Protein AF-A0A2S9FY55-F1 (afdb_monomer_lite)

Secondary structure (DSSP, 8-state):
--EEEEEE--SSSHHHHHHHHHHHHHHHTT-EEEEEEPPP-S-GGGGTT-HHHHHHHHHHTTSPPP-HHHHHT-SEEE-

pLDDT: mean 98.09, std 1.77, range [83.31, 98.88]

Radius of gyration: 13.45 Å; chains: 1; bounding box: 26×22×38 Å

Structure (mmCIF, N/CA/C/O backbone):
data_AF-A0A2S9FY55-F1
#
_entry.id   AF-A0A2S9FY55-F1
#
loop_
_atom_site.group_PDB
_atom_site.id
_atom_site.type_symbol
_atom_site.label_atom_id
_atom_site.label_alt_id
_atom_site.label_comp_id
_atom_site.label_asym_id
_atom_site.label_entity_id
_atom_site.label_seq_id
_atom_site.pdbx_PDB_ins_code
_atom_site.Cartn_x
_atom_site.Cartn_y
_atom_site.Cartn_z
_atom_site.occupancy
_atom_site.B_iso_or_equiv
_atom_site.auth_seq_id
_atom_site.auth_comp_id
_atom_site.auth_asym_id
_atom_site.auth_atom_id
_atom_site.pdbx_PDB_model_num
ATOM 1 N N . MET A 1 1 ? -9.918 -1.760 19.119 1.00 83.31 1 MET A N 1
ATOM 2 C CA . MET A 1 1 ? -9.092 -1.121 18.079 1.00 83.31 1 MET A CA 1
ATOM 3 C C . MET A 1 1 ? -9.690 -1.534 16.751 1.00 83.31 1 MET A C 1
ATOM 5 O O . MET A 1 1 ? -9.833 -2.735 16.562 1.00 83.31 1 MET A O 1
ATOM 9 N N . THR A 1 2 ? -10.118 -0.597 15.906 1.00 97.81 2 THR A N 1
ATOM 10 C CA . THR A 1 2 ? -10.639 -0.936 14.570 1.00 97.81 2 THR A CA 1
ATOM 11 C C . THR A 1 2 ? -9.479 -1.359 13.680 1.00 97.81 2 THR A C 1
ATOM 13 O O . THR A 1 2 ? -8.461 -0.667 13.645 1.00 97.81 2 THR A O 1
ATOM 16 N N . LYS A 1 3 ? -9.621 -2.474 12.970 1.00 98.81 3 LYS A N 1
ATOM 17 C CA . LYS A 1 3 ? -8.626 -2.986 12.027 1.00 98.81 3 LYS A CA 1
ATOM 18 C C . LYS A 1 3 ? -8.920 -2.475 10.624 1.00 98.81 3 LYS A C 1
ATOM 20 O O . LYS A 1 3 ? -9.983 -2.759 10.074 1.00 98.81 3 LYS A O 1
ATOM 25 N N . LEU A 1 4 ? -7.982 -1.740 10.039 1.00 98.88 4 LEU A N 1
ATOM 26 C CA . LEU A 1 4 ? -8.089 -1.203 8.685 1.00 98.88 4 LEU A CA 1
ATOM 27 C C . LEU A 1 4 ? -7.049 -1.852 7.771 1.00 98.88 4 LEU A C 1
ATOM 29 O O . LEU A 1 4 ? -5.851 -1.796 8.046 1.00 98.88 4 LEU A O 1
ATOM 33 N N . SER A 1 5 ? -7.500 -2.409 6.649 1.00 98.81 5 SER A N 1
ATOM 34 C CA . SER A 1 5 ? -6.613 -2.826 5.561 1.00 98.81 5 SER A CA 1
ATOM 35 C C . SER A 1 5 ? -6.624 -1.780 4.448 1.00 98.81 5 SER A C 1
ATOM 37 O O . SER A 1 5 ? -7.683 -1.421 3.935 1.00 98.81 5 SER A O 1
ATOM 39 N N . VAL A 1 6 ? -5.446 -1.276 4.089 1.00 98.81 6 VAL A N 1
ATOM 40 C CA . VAL A 1 6 ? -5.223 -0.384 2.948 1.00 98.81 6 VAL A CA 1
ATOM 41 C C . VAL A 1 6 ? -4.500 -1.194 1.883 1.00 98.81 6 VAL A C 1
ATOM 43 O O . VAL A 1 6 ? -3.293 -1.435 1.976 1.00 98.81 6 VAL A O 1
ATOM 46 N N . ILE A 1 7 ? -5.252 -1.643 0.887 1.00 98.81 7 ILE A N 1
ATOM 47 C CA . ILE A 1 7 ? -4.744 -2.401 -0.251 1.00 98.81 7 ILE A CA 1
ATOM 48 C C . ILE A 1 7 ? -4.571 -1.414 -1.397 1.00 98.81 7 ILE A C 1
ATOM 50 O O . ILE A 1 7 ? -5.471 -0.634 -1.656 1.00 98.81 7 ILE A O 1
ATOM 54 N N . TYR A 1 8 ? -3.427 -1.399 -2.075 1.00 98.75 8 TYR A N 1
ATOM 55 C CA . TYR A 1 8 ? -3.209 -0.422 -3.143 1.00 98.75 8 TYR A CA 1
ATOM 56 C C . TYR A 1 8 ? -2.353 -0.977 -4.273 1.00 98.75 8 TYR A C 1
ATOM 58 O O . TYR A 1 8 ? -1.447 -1.776 -4.057 1.00 98.75 8 TYR A O 1
ATOM 66 N N . TYR A 1 9 ? -2.593 -0.494 -5.487 1.00 98.56 9 TYR A N 1
ATOM 67 C CA . TYR A 1 9 ? -1.650 -0.613 -6.594 1.00 98.56 9 TYR A CA 1
ATOM 68 C C . TYR A 1 9 ? -1.087 0.766 -6.934 1.00 98.56 9 TYR A C 1
ATOM 70 O O . TYR A 1 9 ? -1.772 1.785 -6.846 1.00 98.56 9 TYR A O 1
ATOM 78 N N . SER A 1 10 ? 0.179 0.813 -7.327 1.00 98.44 10 SER A N 1
ATOM 79 C CA . SER A 1 10 ? 0.843 2.051 -7.706 1.00 98.44 10 SER A CA 1
ATOM 80 C C . SER A 1 10 ? 1.933 1.721 -8.709 1.00 98.44 10 SER A C 1
ATOM 82 O O . SER A 1 10 ? 2.907 1.069 -8.358 1.00 98.44 10 SER A O 1
ATOM 84 N N . ALA A 1 11 ? 1.780 2.173 -9.953 1.00 98.31 11 ALA A N 1
ATOM 85 C CA . ALA A 1 11 ? 2.845 2.047 -10.942 1.00 98.31 11 ALA A CA 1
ATOM 86 C C . ALA A 1 11 ? 3.977 3.026 -10.601 1.00 98.31 11 ALA A C 1
ATOM 88 O O . ALA A 1 11 ? 5.088 2.623 -10.283 1.00 98.31 11 ALA A O 1
ATOM 89 N N . THR A 1 12 ? 3.675 4.328 -10.570 1.00 98.44 12 THR A N 1
ATOM 90 C CA . THR A 1 12 ? 4.682 5.402 -10.487 1.00 98.44 12 THR A CA 1
ATOM 91 C C . THR A 1 12 ? 4.750 6.107 -9.126 1.00 98.44 12 THR A C 1
ATOM 93 O O . THR A 1 12 ? 5.222 7.238 -9.046 1.00 98.44 12 THR A O 1
ATOM 96 N N . GLY A 1 13 ? 4.224 5.506 -8.057 1.00 98.19 13 GLY A N 1
ATOM 97 C CA . GLY A 1 13 ? 4.401 6.000 -6.683 1.00 98.19 13 GLY A CA 1
ATOM 98 C C . GLY A 1 13 ? 3.289 6.880 -6.105 1.00 98.19 13 GLY A C 1
ATOM 99 O O . GLY A 1 13 ? 3.193 6.983 -4.885 1.00 98.19 13 GLY A O 1
ATOM 100 N N . HIS A 1 14 ? 2.397 7.462 -6.912 1.00 98.50 14 HIS A N 1
ATOM 101 C CA . HIS A 1 14 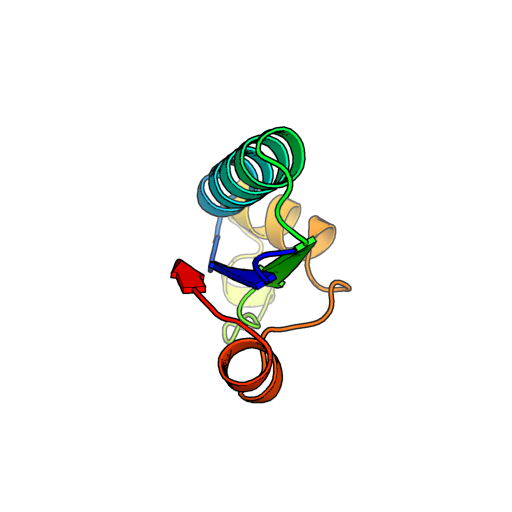? 1.313 8.307 -6.380 1.00 98.50 14 HIS A CA 1
ATOM 102 C C . HIS A 1 14 ? 0.371 7.538 -5.438 1.00 98.50 14 HIS A C 1
ATOM 104 O O . HIS A 1 14 ? 0.066 8.018 -4.346 1.00 98.50 14 HIS A O 1
ATOM 110 N N . GLY A 1 15 ? -0.030 6.320 -5.824 1.00 98.44 15 GLY A N 1
ATOM 111 C CA . GLY A 1 15 ? -0.860 5.447 -4.987 1.00 98.44 15 GLY A CA 1
ATOM 112 C C . GLY A 1 15 ? -0.149 5.039 -3.695 1.00 98.44 15 GLY A C 1
ATOM 113 O O . GLY A 1 15 ? -0.759 5.045 -2.634 1.00 98.44 15 GLY A O 1
ATOM 114 N N . THR A 1 16 ? 1.165 4.802 -3.760 1.00 98.50 16 THR A N 1
ATOM 115 C CA . THR A 1 16 ? 2.017 4.505 -2.596 1.00 98.50 16 THR A CA 1
ATOM 116 C C . THR A 1 16 ? 1.982 5.647 -1.578 1.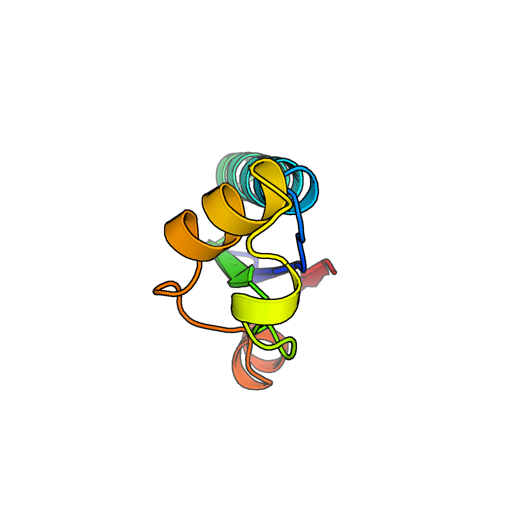00 98.50 16 THR A C 1
ATOM 118 O O . THR A 1 16 ? 1.766 5.427 -0.388 1.00 98.50 16 THR A O 1
ATOM 121 N N . VAL A 1 17 ? 2.139 6.891 -2.044 1.00 98.62 17 VAL A N 1
ATOM 122 C CA . VAL A 1 17 ? 2.079 8.085 -1.184 1.00 98.62 17 VAL A CA 1
ATOM 123 C C . VAL A 1 17 ? 0.688 8.252 -0.571 1.00 98.62 17 VAL A C 1
ATOM 125 O O . VAL A 1 17 ? 0.573 8.536 0.623 1.00 98.62 17 VAL A O 1
ATOM 128 N N . MET A 1 18 ? -0.371 8.049 -1.357 1.00 98.81 18 MET A N 1
ATOM 129 C CA . MET A 1 18 ? -1.746 8.111 -0.859 1.00 98.81 18 MET A CA 1
ATOM 130 C C . MET A 1 18 ? -2.025 7.039 0.199 1.00 98.81 18 MET A C 1
ATOM 132 O O . MET A 1 18 ? -2.543 7.375 1.261 1.00 98.81 18 MET A O 1
ATOM 136 N N . ALA A 1 19 ? -1.637 5.786 -0.047 1.00 98.75 19 ALA A N 1
ATOM 137 C CA . ALA A 1 19 ? -1.830 4.674 0.881 1.00 98.75 19 ALA A CA 1
ATOM 138 C C . ALA A 1 19 ? -1.133 4.928 2.225 1.00 98.75 19 ALA A C 1
ATOM 140 O O . ALA A 1 19 ? -1.754 4.798 3.279 1.00 98.75 19 ALA A O 1
ATOM 141 N N . ASN A 1 20 ? 0.117 5.400 2.194 1.00 98.31 20 ASN A N 1
ATOM 142 C CA . ASN A 1 20 ? 0.858 5.764 3.404 1.00 98.31 20 ASN A CA 1
ATOM 143 C C . ASN A 1 20 ? 0.189 6.917 4.167 1.00 98.31 20 ASN A C 1
ATOM 145 O O . ASN A 1 20 ? 0.147 6.910 5.397 1.00 98.31 20 ASN A O 1
ATOM 149 N N . ARG A 1 21 ? -0.376 7.902 3.456 1.00 98.69 21 ARG A N 1
ATOM 150 C CA . ARG A 1 21 ? -1.103 9.009 4.088 1.00 98.69 21 ARG A CA 1
ATOM 151 C C . ARG A 1 21 ? -2.403 8.550 4.747 1.00 98.69 21 ARG A C 1
ATOM 153 O O . ARG A 1 21 ? -2.717 9.013 5.844 1.00 98.69 21 ARG A O 1
ATOM 160 N N . VAL A 1 22 ? -3.151 7.659 4.096 1.00 98.69 22 VAL A N 1
ATOM 161 C CA . VAL A 1 22 ? -4.355 7.039 4.670 1.00 98.69 22 VAL A CA 1
ATOM 162 C C . VAL A 1 22 ? -3.988 6.263 5.931 1.00 98.69 22 VAL A C 1
ATOM 164 O O . VAL A 1 22 ? -4.624 6.471 6.962 1.00 98.69 22 VAL A O 1
ATOM 167 N N . ALA A 1 23 ? -2.930 5.450 5.878 1.00 98.62 23 ALA A N 1
ATOM 168 C CA . ALA A 1 23 ? -2.462 4.669 7.016 1.00 98.62 23 ALA A CA 1
ATOM 169 C C . ALA A 1 23 ? -2.100 5.552 8.214 1.00 98.62 23 ALA A C 1
ATOM 171 O O . ALA A 1 23 ? -2.694 5.394 9.275 1.00 98.62 23 ALA A O 1
ATOM 172 N N . ALA A 1 24 ? -1.244 6.559 8.013 1.00 98.75 24 ALA A N 1
ATOM 173 C CA . ALA A 1 24 ? -0.854 7.485 9.076 1.00 98.75 24 ALA A CA 1
ATOM 174 C C . ALA A 1 24 ? -2.061 8.225 9.685 1.00 98.75 24 ALA A C 1
ATOM 176 O O . ALA A 1 24 ? -2.126 8.443 10.895 1.00 98.75 24 ALA A O 1
ATOM 177 N N . THR A 1 25 ? -3.048 8.591 8.860 1.00 98.62 25 THR A N 1
ATOM 178 C CA . THR A 1 25 ? -4.275 9.243 9.341 1.00 98.62 25 THR A CA 1
ATOM 179 C C . THR A 1 25 ? -5.117 8.280 10.181 1.00 98.62 25 THR A C 1
ATOM 181 O O . THR A 1 25 ? -5.569 8.648 11.264 1.00 98.62 25 THR A O 1
ATOM 184 N N . ALA A 1 26 ? -5.303 7.040 9.728 1.00 98.50 26 ALA A N 1
ATOM 185 C CA . ALA A 1 26 ? -6.075 6.035 10.453 1.00 98.50 26 ALA A CA 1
ATOM 186 C C . ALA A 1 26 ? -5.397 5.614 11.768 1.00 98.50 26 ALA A C 1
ATOM 188 O O . ALA A 1 26 ? -6.066 5.524 12.796 1.00 98.50 26 ALA A O 1
ATOM 189 N N . GLU A 1 27 ? -4.075 5.441 11.769 1.00 98.62 27 GLU A N 1
ATOM 190 C CA . GLU A 1 27 ? -3.285 5.192 12.981 1.00 98.62 27 GLU A CA 1
ATOM 191 C C . GLU A 1 27 ? -3.437 6.343 13.982 1.00 98.62 27 GLU A C 1
ATOM 193 O O . GLU A 1 27 ? -3.696 6.103 15.161 1.00 98.62 27 GLU A O 1
ATOM 198 N N . SER A 1 28 ? -3.383 7.601 13.520 1.00 98.44 28 SER A N 1
ATOM 199 C CA . SER A 1 28 ? -3.600 8.774 14.382 1.00 98.44 28 SER A CA 1
ATOM 200 C C . SER A 1 28 ? -5.012 8.844 14.980 1.00 98.44 28 SER A C 1
ATOM 202 O O . SER A 1 28 ? -5.205 9.431 16.044 1.00 98.44 28 SER A O 1
ATOM 204 N N . ALA A 1 29 ? -5.990 8.210 14.327 1.00 98.12 29 ALA A N 1
ATOM 205 C CA . ALA A 1 29 ? -7.359 8.064 14.812 1.00 98.12 29 ALA A CA 1
ATOM 206 C C . ALA A 1 29 ? -7.561 6.820 15.706 1.00 98.12 29 ALA A C 1
ATOM 208 O O . ALA A 1 29 ? -8.680 6.567 16.154 1.00 98.12 29 ALA A O 1
ATOM 209 N N . GLY A 1 30 ? -6.505 6.045 15.981 1.00 98.31 30 GLY A N 1
ATOM 210 C CA . GLY A 1 30 ? -6.547 4.863 16.846 1.00 98.31 30 GLY A CA 1
ATOM 211 C C . GLY A 1 30 ? -6.908 3.555 16.136 1.00 98.31 30 GLY A C 1
ATOM 212 O O . GLY A 1 30 ? -7.381 2.626 16.790 1.00 98.31 30 GLY A O 1
ATOM 213 N N . ALA A 1 31 ? -6.727 3.457 14.817 1.00 98.75 31 ALA A N 1
ATOM 214 C CA . ALA A 1 31 ? -6.861 2.191 14.096 1.00 98.75 31 ALA A CA 1
ATOM 215 C C . ALA A 1 31 ? -5.565 1.360 14.147 1.00 98.75 31 ALA A C 1
ATOM 217 O O . ALA A 1 31 ? -4.463 1.902 14.193 1.00 98.75 31 ALA A O 1
ATOM 218 N N . GLU A 1 32 ? -5.698 0.034 14.090 1.00 98.75 32 GLU A N 1
ATOM 219 C CA . GLU A 1 32 ? -4.604 -0.877 13.737 1.00 98.75 32 GLU A CA 1
ATOM 220 C C . GLU A 1 32 ? -4.609 -1.038 12.215 1.00 98.75 32 GLU A C 1
ATOM 222 O O . GLU A 1 32 ? -5.628 -1.438 11.647 1.00 98.75 32 GLU A O 1
ATOM 227 N N . VAL A 1 33 ? -3.506 -0.707 11.541 1.00 98.75 33 VAL A N 1
ATOM 228 C CA . VAL A 1 33 ? -3.482 -0.622 10.074 1.00 98.75 33 VAL A CA 1
ATOM 229 C C . VAL A 1 33 ? -2.551 -1.662 9.461 1.00 98.75 33 VAL A C 1
ATOM 231 O O . VAL A 1 33 ? -1.422 -1.860 9.906 1.00 98.75 33 VAL A O 1
ATOM 234 N N . ARG A 1 34 ? -3.011 -2.303 8.383 1.00 98.62 34 ARG A N 1
ATOM 235 C CA . ARG A 1 34 ? -2.164 -3.051 7.448 1.00 98.62 34 ARG A CA 1
ATOM 236 C C . ARG A 1 34 ? -2.134 -2.340 6.107 1.00 98.62 34 ARG A C 1
ATOM 238 O O . ARG A 1 34 ? -3.175 -2.138 5.494 1.00 98.62 34 ARG A O 1
ATOM 245 N N . VAL A 1 35 ? -0.937 -2.013 5.633 1.00 98.69 35 VAL A N 1
ATOM 246 C CA . VAL A 1 35 ? -0.716 -1.472 4.288 1.00 98.69 35 VAL A CA 1
ATOM 247 C C . VAL A 1 35 ? -0.162 -2.580 3.403 1.00 98.69 35 VAL A C 1
ATOM 249 O O . VAL A 1 35 ? 0.870 -3.175 3.724 1.00 98.69 35 VAL A O 1
ATOM 252 N N . ARG A 1 36 ? -0.856 -2.882 2.305 1.00 98.62 36 ARG A N 1
ATOM 253 C CA . ARG A 1 36 ? -0.540 -4.008 1.423 1.00 98.62 36 ARG A CA 1
ATOM 254 C C . ARG A 1 36 ? -0.511 -3.575 -0.044 1.00 98.62 36 ARG A C 1
ATOM 256 O O . ARG A 1 36 ? -1.565 -3.266 -0.599 1.00 98.62 36 ARG A O 1
ATOM 263 N N . PRO A 1 37 ? 0.658 -3.565 -0.705 1.00 98.38 37 PRO A N 1
ATOM 264 C CA . PRO A 1 37 ? 0.688 -3.401 -2.148 1.00 98.38 37 PRO A CA 1
ATOM 265 C C . PRO A 1 37 ? 0.089 -4.629 -2.845 1.00 98.38 37 PRO A C 1
ATOM 267 O O . PRO A 1 37 ? 0.263 -5.770 -2.410 1.00 98.38 37 PRO A O 1
ATOM 270 N N . VAL A 1 38 ? -0.596 -4.404 -3.958 1.00 98.44 38 VAL A N 1
ATOM 271 C CA . VAL A 1 38 ? -0.958 -5.452 -4.913 1.00 98.44 38 VAL A CA 1
ATOM 272 C C . VAL A 1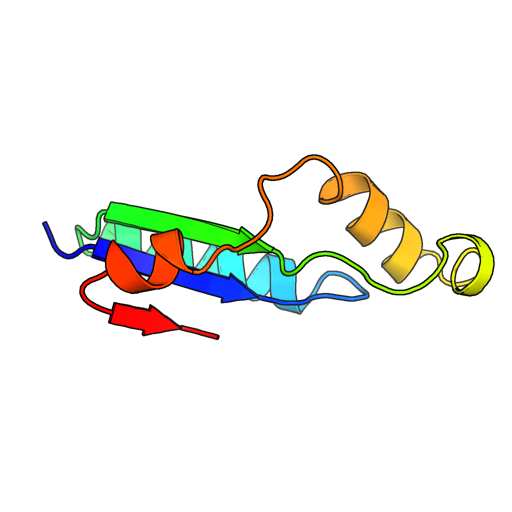 38 ? 0.302 -5.844 -5.682 1.00 98.44 38 VAL A C 1
ATOM 274 O O . VAL A 1 38 ? 1.049 -4.975 -6.133 1.00 98.44 38 VAL A O 1
ATOM 277 N N . ALA A 1 39 ? 0.540 -7.150 -5.821 1.00 97.06 39 ALA A N 1
ATOM 278 C CA . ALA A 1 39 ? 1.697 -7.664 -6.544 1.00 97.06 39 ALA A CA 1
ATOM 279 C C . ALA A 1 39 ? 1.691 -7.194 -8.008 1.00 97.06 39 ALA A C 1
ATOM 281 O O . ALA A 1 39 ? 0.668 -7.270 -8.692 1.00 97.06 39 ALA A O 1
ATOM 282 N N . GLU A 1 40 ? 2.844 -6.725 -8.486 1.00 97.50 40 GLU A N 1
ATOM 283 C CA . GLU A 1 40 ? 3.021 -6.368 -9.891 1.00 97.50 40 GLU A CA 1
ATOM 284 C C . GLU A 1 40 ? 2.932 -7.629 -10.762 1.00 97.50 40 GLU A C 1
ATOM 286 O O . GLU A 1 40 ? 3.494 -8.674 -10.433 1.00 97.50 40 GLU A O 1
ATOM 291 N N . THR A 1 41 ? 2.202 -7.526 -11.871 1.00 97.25 41 THR A N 1
ATOM 292 C CA . THR A 1 41 ? 1.988 -8.632 -12.822 1.00 97.25 41 THR A CA 1
ATOM 293 C C . THR A 1 41 ? 2.748 -8.423 -14.124 1.00 97.25 41 THR A C 1
ATOM 295 O O . THR A 1 41 ? 2.871 -9.349 -14.927 1.00 97.25 41 THR A O 1
ATOM 298 N N . ARG A 1 42 ? 3.264 -7.211 -14.349 1.00 97.75 42 ARG A N 1
ATOM 299 C CA . ARG A 1 42 ? 4.101 -6.896 -15.499 1.00 97.75 42 ARG A CA 1
ATOM 300 C C . ARG A 1 42 ? 5.542 -7.328 -15.275 1.00 97.75 42 ARG A C 1
ATOM 302 O O . ARG A 1 42 ? 6.097 -7.144 -14.197 1.00 97.75 42 ARG A O 1
ATOM 309 N N . ASP A 1 43 ? 6.161 -7.814 -16.346 1.00 97.44 43 ASP A N 1
ATOM 310 C CA . ASP A 1 43 ? 7.607 -8.015 -16.395 1.00 97.44 43 ASP A CA 1
ATOM 311 C C . ASP A 1 43 ? 8.326 -6.665 -16.179 1.00 97.44 43 ASP A C 1
ATOM 313 O O . ASP A 1 43 ? 8.017 -5.711 -16.912 1.00 97.44 43 ASP A O 1
ATOM 317 N N . PRO A 1 44 ? 9.261 -6.559 -15.214 1.00 97.31 44 PRO A N 1
ATOM 318 C CA . PRO A 1 44 ? 10.068 -5.362 -15.001 1.00 97.31 44 PRO A CA 1
ATOM 319 C C . PRO A 1 44 ? 10.769 -4.824 -16.247 1.00 97.31 44 PRO A C 1
ATOM 321 O O . PRO A 1 44 ? 10.874 -3.606 -16.408 1.00 97.31 44 PRO A O 1
ATOM 324 N N . GLU A 1 45 ? 11.186 -5.687 -17.178 1.00 97.88 45 GLU A N 1
ATOM 325 C CA . GLU A 1 45 ? 11.793 -5.244 -18.438 1.00 97.88 45 GLU A CA 1
ATOM 326 C C . GLU A 1 45 ? 10.819 -4.403 -19.278 1.00 97.88 45 GLU A C 1
ATOM 328 O O . GLU A 1 45 ? 11.229 -3.460 -19.957 1.00 97.88 45 GLU A O 1
ATOM 333 N N . SER A 1 46 ? 9.511 -4.666 -19.175 1.00 98.19 46 SER A N 1
ATOM 334 C CA . SER A 1 46 ? 8.482 -3.966 -19.954 1.00 98.19 46 SER A CA 1
ATOM 335 C C . SER A 1 46 ? 8.258 -2.508 -19.541 1.00 98.19 46 SER A C 1
ATOM 337 O O . SER A 1 46 ? 7.651 -1.752 -20.303 1.00 98.19 46 SER A O 1
ATOM 339 N N . PHE A 1 47 ? 8.735 -2.107 -18.358 1.00 97.88 47 PHE A N 1
ATOM 340 C CA . PHE A 1 47 ? 8.656 -0.732 -17.856 1.00 97.88 47 PHE A CA 1
ATOM 341 C C . PHE A 1 47 ? 10.017 -0.149 -17.458 1.00 97.88 47 PHE A C 1
ATOM 343 O O . PHE A 1 47 ? 10.066 0.947 -16.899 1.00 97.88 47 PHE A O 1
ATOM 350 N N . ALA A 1 48 ? 11.126 -0.814 -17.798 1.00 97.62 48 ALA A N 1
ATOM 351 C CA . ALA A 1 48 ? 12.478 -0.365 -17.461 1.00 97.62 48 ALA A CA 1
ATOM 352 C C . ALA A 1 48 ? 12.807 1.046 -17.994 1.00 97.62 48 ALA A C 1
ATOM 354 O O . ALA A 1 48 ? 13.607 1.768 -17.400 1.00 97.62 48 ALA A O 1
ATOM 355 N N . ASN A 1 49 ? 12.159 1.468 -19.085 1.00 98.06 49 ASN A N 1
ATOM 356 C CA . ASN A 1 49 ? 12.285 2.80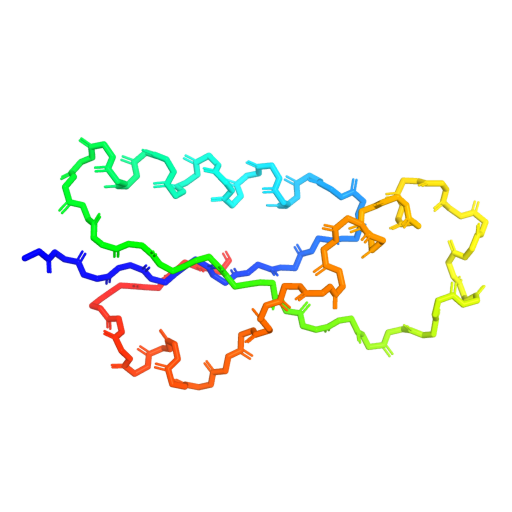6 -19.665 1.00 98.06 49 ASN A CA 1
ATOM 357 C C . ASN A 1 49 ? 11.460 3.893 -18.945 1.00 98.06 49 ASN A C 1
ATOM 359 O O . ASN A 1 49 ? 11.535 5.056 -19.339 1.00 98.06 49 ASN A O 1
ATOM 363 N N . ASN A 1 50 ? 10.675 3.544 -17.922 1.00 98.44 50 ASN A N 1
ATOM 364 C CA . ASN A 1 50 ? 9.916 4.472 -17.091 1.00 98.44 50 ASN A CA 1
ATOM 365 C C . ASN A 1 50 ? 10.588 4.602 -15.710 1.00 98.44 50 ASN A C 1
ATOM 367 O O . ASN A 1 50 ? 10.333 3.781 -14.825 1.00 98.44 50 ASN A O 1
ATOM 371 N N . PRO A 1 51 ? 11.400 5.654 -15.478 1.00 98.38 51 PRO A N 1
ATOM 372 C CA . PRO A 1 51 ? 12.162 5.806 -14.239 1.00 98.38 51 PRO A CA 1
ATOM 373 C C . PRO A 1 51 ? 11.284 5.824 -12.986 1.00 98.38 51 PRO A C 1
ATOM 375 O O . PRO A 1 51 ? 11.675 5.288 -11.953 1.00 98.38 51 PRO A O 1
ATOM 378 N N . ALA A 1 52 ? 10.092 6.424 -13.070 1.00 98.62 52 ALA A N 1
ATOM 379 C CA . ALA A 1 52 ? 9.186 6.534 -11.934 1.00 98.62 52 ALA A CA 1
ATOM 380 C C . ALA A 1 52 ? 8.556 5.183 -11.572 1.00 98.62 52 ALA A C 1
ATOM 382 O O . ALA A 1 52 ? 8.395 4.881 -10.390 1.00 98.62 52 ALA A O 1
ATOM 383 N N . TRP A 1 53 ? 8.227 4.361 -12.575 1.00 98.56 53 TRP A N 1
ATOM 384 C CA . TRP A 1 53 ? 7.721 3.010 -12.335 1.00 98.56 53 TRP A CA 1
ATOM 385 C C . TRP A 1 53 ? 8.813 2.117 -11.755 1.00 98.56 53 TRP A C 1
ATOM 387 O O . TRP A 1 53 ? 8.616 1.538 -10.690 1.00 98.56 53 TRP A O 1
ATOM 397 N N . THR A 1 54 ? 9.994 2.088 -12.377 1.00 98.44 54 THR A N 1
ATOM 398 C CA . THR A 1 54 ? 11.143 1.319 -11.881 1.00 98.44 54 THR A CA 1
ATOM 399 C C . THR A 1 54 ? 11.487 1.690 -10.440 1.00 98.44 54 THR A C 1
ATOM 401 O O . THR A 1 54 ? 11.626 0.807 -9.599 1.00 98.44 54 THR A O 1
ATOM 404 N N . ALA A 1 55 ? 11.553 2.986 -10.115 1.00 98.56 55 ALA A N 1
ATOM 405 C CA . ALA A 1 55 ? 11.858 3.441 -8.761 1.00 98.56 55 ALA A CA 1
ATOM 406 C C . ALA A 1 55 ? 10.816 2.973 -7.734 1.00 98.56 55 ALA A C 1
ATOM 408 O O . ALA A 1 55 ? 11.179 2.486 -6.664 1.00 98.56 55 ALA A O 1
ATOM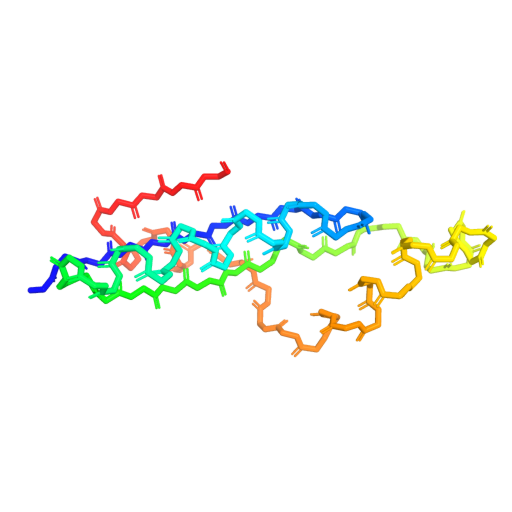 409 N N . ASN A 1 56 ? 9.524 3.092 -8.051 1.00 98.50 56 ASN A N 1
ATOM 410 C CA . ASN A 1 56 ? 8.473 2.656 -7.138 1.00 98.50 56 ASN A CA 1
ATOM 411 C C . ASN A 1 56 ? 8.408 1.124 -7.009 1.00 98.50 56 ASN A C 1
ATOM 413 O O . ASN A 1 56 ? 8.226 0.619 -5.900 1.00 98.50 56 ASN A O 1
ATOM 417 N N . TYR A 1 57 ? 8.601 0.382 -8.103 1.00 98.31 57 TYR A N 1
ATOM 418 C CA . TYR A 1 57 ? 8.694 -1.078 -8.079 1.00 98.31 57 TYR A CA 1
ATOM 419 C C . TYR A 1 57 ? 9.845 -1.539 -7.177 1.00 98.31 57 TYR A C 1
ATOM 421 O O . TYR A 1 57 ? 9.623 -2.310 -6.248 1.00 98.31 57 TYR A O 1
ATOM 429 N N . GLU A 1 58 ? 11.055 -1.007 -7.358 1.00 98.19 58 GLU A N 1
ATOM 430 C CA . GLU A 1 58 ? 12.211 -1.340 -6.514 1.00 98.19 58 GLU A CA 1
ATOM 431 C C . GLU A 1 58 ? 11.974 -1.010 -5.033 1.00 98.19 58 GLU A C 1
ATOM 433 O O . GLU A 1 58 ? 12.295 -1.816 -4.154 1.00 98.19 58 GLU A O 1
ATOM 438 N N . ALA A 1 59 ? 11.344 0.133 -4.749 1.00 97.94 59 ALA A N 1
ATOM 439 C CA . ALA A 1 59 ? 11.029 0.562 -3.389 1.00 97.94 59 ALA A CA 1
ATOM 440 C C . ALA A 1 59 ? 9.975 -0.312 -2.685 1.00 97.94 59 ALA A C 1
ATOM 442 O O . ALA A 1 59 ? 9.907 -0.291 -1.459 1.00 97.94 59 ALA A O 1
ATOM 443 N N . THR A 1 60 ? 9.151 -1.065 -3.423 1.00 97.38 60 THR A N 1
ATOM 444 C CA . THR A 1 60 ? 7.979 -1.762 -2.859 1.00 97.38 60 THR A CA 1
ATOM 445 C C . THR A 1 60 ? 7.947 -3.271 -3.098 1.00 97.38 60 THR A C 1
ATOM 447 O O . THR A 1 60 ? 7.267 -3.968 -2.351 1.00 97.38 60 THR A O 1
ATOM 450 N N . LYS A 1 61 ? 8.710 -3.821 -4.053 1.00 95.94 61 LYS A N 1
ATOM 451 C CA . LYS A 1 61 ? 8.651 -5.244 -4.463 1.00 95.94 61 LYS A CA 1
ATOM 452 C C . LYS A 1 61 ? 8.937 -6.271 -3.361 1.00 95.94 61 LYS A C 1
ATOM 454 O O . LYS A 1 61 ? 8.629 -7.444 -3.525 1.00 95.94 61 LYS A O 1
ATOM 459 N N . HIS A 1 62 ? 9.566 -5.849 -2.267 1.00 96.44 62 HIS A N 1
ATOM 460 C CA . HIS A 1 62 ? 9.902 -6.697 -1.120 1.00 96.44 62 HIS A CA 1
ATOM 461 C C . HIS A 1 62 ? 8.852 -6.634 -0.000 1.00 96.44 62 HIS A C 1
ATOM 463 O O . HIS A 1 62 ? 8.946 -7.376 0.978 1.00 96.44 62 HIS A O 1
ATOM 469 N N . LEU A 1 63 ? 7.875 -5.731 -0.111 1.00 96.88 63 LEU A N 1
ATOM 470 C CA . LEU A 1 63 ? 6.795 -5.612 0.852 1.00 96.88 63 LEU A CA 1
ATOM 471 C C . LEU A 1 63 ? 5.829 -6.800 0.714 1.00 96.88 63 LEU A C 1
ATOM 473 O O . LEU A 1 63 ? 5.626 -7.317 -0.385 1.00 96.88 63 LEU A O 1
ATOM 477 N N . PRO A 1 64 ? 5.195 -7.226 1.816 1.00 97.50 64 PRO A N 1
ATOM 478 C CA . PRO A 1 64 ? 4.201 -8.292 1.790 1.00 97.50 64 PRO A CA 1
ATOM 479 C C . PRO A 1 64 ? 3.004 -7.899 0.920 1.00 97.50 64 PRO A C 1
ATOM 481 O O . PRO A 1 64 ? 2.292 -6.942 1.232 1.00 97.50 64 PRO A O 1
ATOM 484 N N . ALA A 1 65 ? 2.787 -8.658 -0.153 1.00 98.00 65 ALA A N 1
ATOM 485 C CA . ALA A 1 65 ? 1.663 -8.451 -1.054 1.00 98.00 65 ALA A CA 1
ATOM 486 C C . ALA A 1 65 ? 0.320 -8.701 -0.351 1.00 98.00 65 ALA A C 1
ATOM 488 O O . ALA A 1 65 ? 0.229 -9.508 0.576 1.00 98.00 65 ALA A O 1
ATOM 489 N N . ALA A 1 66 ? -0.724 -8.016 -0.816 1.00 98.38 66 ALA A N 1
ATOM 490 C CA . ALA A 1 66 ? -2.083 -8.225 -0.336 1.00 98.38 66 ALA A CA 1
ATOM 491 C C . ALA A 1 66 ? -2.547 -9.667 -0.578 1.00 98.38 66 ALA A C 1
ATOM 493 O O . ALA A 1 66 ? -2.386 -10.215 -1.670 1.00 98.38 66 ALA A O 1
ATOM 494 N N . THR A 1 67 ? -3.179 -10.254 0.433 1.00 98.31 67 THR A N 1
ATOM 495 C CA . THR A 1 67 ? -3.825 -11.568 0.352 1.00 98.31 67 THR A CA 1
ATOM 496 C C . THR A 1 67 ? -5.279 -11.480 0.812 1.00 98.31 67 THR A C 1
ATOM 498 O O . THR A 1 67 ? -5.694 -10.490 1.417 1.00 98.31 67 THR A O 1
ATOM 501 N N . GLY A 1 68 ? -6.068 -12.532 0.563 1.00 98.31 68 GLY A N 1
ATOM 502 C CA . GLY A 1 68 ? -7.439 -12.617 1.080 1.00 98.31 68 GLY A CA 1
ATOM 503 C C . GLY A 1 68 ? -7.511 -12.516 2.610 1.00 98.31 68 GLY A C 1
ATOM 504 O O . GLY A 1 68 ? -8.462 -11.946 3.144 1.00 98.31 68 GLY A O 1
ATOM 505 N N . ASP A 1 69 ? -6.471 -12.969 3.314 1.00 98.69 69 ASP A N 1
ATOM 506 C CA . ASP A 1 69 ? -6.397 -12.906 4.775 1.00 98.69 69 ASP A CA 1
ATOM 507 C C . ASP A 1 69 ? -6.356 -11.466 5.300 1.00 98.69 69 ASP A C 1
ATOM 509 O O . ASP A 1 69 ? -6.812 -11.203 6.410 1.00 98.69 69 ASP A O 1
ATOM 513 N N . ASP A 1 70 ? -5.854 -10.509 4.513 1.00 98.56 70 ASP A N 1
ATOM 514 C CA . ASP A 1 70 ? -5.846 -9.095 4.897 1.00 98.56 70 ASP A CA 1
ATOM 515 C C . ASP A 1 70 ? -7.239 -8.458 4.817 1.00 98.56 70 ASP A C 1
ATOM 517 O O . ASP A 1 70 ? -7.493 -7.475 5.511 1.00 98.56 70 ASP A O 1
ATOM 521 N N . ILE A 1 71 ? -8.138 -9.020 4.002 1.00 98.56 71 ILE A N 1
ATOM 522 C CA . ILE A 1 71 ? -9.553 -8.630 3.946 1.00 98.56 71 ILE A CA 1
ATOM 523 C C . ILE A 1 71 ? -10.296 -9.260 5.123 1.00 98.56 71 ILE A C 1
ATOM 525 O O . ILE A 1 71 ? -10.993 -8.561 5.849 1.00 98.56 71 ILE A O 1
ATOM 529 N N . VAL A 1 72 ? -10.114 -10.566 5.345 1.00 98.56 72 VAL A N 1
ATOM 530 C CA . VAL A 1 72 ? -10.768 -11.301 6.444 1.00 98.56 72 VAL A CA 1
ATOM 531 C C . VAL A 1 72 ? -10.362 -10.752 7.814 1.00 98.56 72 VAL A C 1
ATOM 533 O O . VAL A 1 72 ? -11.163 -10.742 8.743 1.00 98.56 72 VAL A O 1
ATOM 536 N N . TRP A 1 73 ? -9.117 -10.295 7.954 1.00 98.62 73 TRP A N 1
ATOM 537 C CA . TRP A 1 73 ? -8.606 -9.728 9.198 1.00 98.62 73 TRP A CA 1
ATOM 538 C C . TRP A 1 73 ? -9.223 -8.365 9.559 1.00 98.62 73 TRP A C 1
ATOM 540 O O . TRP A 1 73 ? -9.227 -8.022 10.744 1.00 98.62 73 TRP A O 1
ATOM 550 N N . ALA A 1 74 ? -9.699 -7.588 8.582 1.00 98.75 74 ALA A N 1
ATOM 551 C CA . ALA A 1 74 ? -10.048 -6.183 8.765 1.00 98.75 74 ALA A CA 1
ATOM 552 C C . ALA A 1 74 ? -11.537 -5.945 9.063 1.00 98.75 74 ALA A C 1
ATOM 554 O O . ALA A 1 74 ? -12.411 -6.614 8.521 1.00 98.75 74 ALA A O 1
ATOM 555 N N . ASP A 1 75 ? -11.823 -4.916 9.863 1.00 98.75 75 ASP A N 1
ATOM 556 C CA . ASP A 1 75 ? -13.180 -4.390 10.062 1.00 98.75 75 ASP A CA 1
ATOM 557 C C . ASP A 1 75 ? -13.585 -3.443 8.916 1.00 98.75 75 ASP A C 1
ATOM 559 O O . ASP A 1 75 ? -14.767 -3.275 8.616 1.00 98.75 75 ASP A O 1
ATOM 563 N N . ALA A 1 76 ? -12.598 -2.806 8.274 1.00 98.56 76 ALA A N 1
ATOM 564 C CA . ALA A 1 76 ? -12.766 -1.926 7.123 1.00 98.56 76 ALA A CA 1
ATOM 565 C C . ALA A 1 76 ? -11.639 -2.129 6.101 1.00 98.56 76 ALA A C 1
ATOM 567 O O . ALA A 1 76 ? -10.494 -2.406 6.464 1.00 98.56 76 ALA A O 1
ATOM 568 N N . VAL A 1 77 ? -11.952 -1.943 4.817 1.00 98.75 77 VAL A N 1
ATOM 569 C CA . VAL A 1 77 ? -10.992 -2.091 3.714 1.00 98.75 77 VAL A CA 1
ATOM 570 C C . VAL A 1 77 ? -11.074 -0.884 2.784 1.00 98.75 77 VAL A C 1
ATOM 572 O O . VAL A 1 77 ? -12.168 -0.463 2.409 1.00 98.75 77 VAL A O 1
ATOM 575 N N . ILE A 1 78 ? -9.916 -0.344 2.408 1.00 98.44 78 ILE A N 1
ATOM 576 C CA . ILE A 1 78 ? -9.754 0.694 1.383 1.00 98.44 78 ILE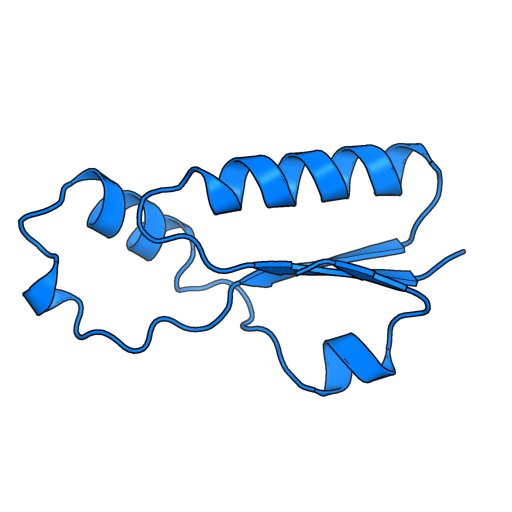 A CA 1
ATOM 577 C C . ILE A 1 78 ? -8.901 0.111 0.253 1.00 98.44 78 ILE A C 1
ATOM 579 O O . ILE A 1 78 ? -7.879 -0.519 0.533 1.00 98.44 78 ILE A O 1
ATOM 583 N N . PHE A 1 79 ? -9.337 0.336 -0.990 1.00 97.25 79 PHE A N 1
ATOM 584 C CA . PHE A 1 79 ? -8.643 -0.028 -2.229 1.00 97.25 79 PHE A CA 1
ATOM 585 C C . PHE A 1 79 ? -8.178 1.219 -2.988 1.00 97.25 79 PHE A C 1
ATOM 587 O O . PHE A 1 79 ? -8.913 2.234 -2.927 1.00 97.25 79 PHE A O 1
#

Foldseek 3Di:
DAEEEEEFEDQQCPRVVVSVVVQVVVVVVPYDYDYAYAADPDDCVVCVVPPRRNVVCVVPVPPHHDDVVSVVVGPYYHD

Sequence (79 aa):
MTKLSVIYYSATGHGTVMANRVAATAESAGAEVRVRPVAETRDPESFANNPAWTANYEATKHLPAATGDDIVWADAVIF